Protein AF-A0AB36EQG7-F1 (afdb_monomer)

Nearest PDB structures (foldseek):
  6tdf-assembly1_A  TM=3.533E-01  e=9.353E-01  Aspergillus fumigatus Af293
  7kwh-assembly1_L  TM=5.835E-01  e=5.408E+00  Vibrio cholerae O1 biovar El Tor str. N16961
  7kx2-assembly1_B  TM=5.735E-01  e=8.524E+00  Vibrio cholerae O1 biovar El Tor str. N16961
  3e9k-assembly1_A-2  TM=4.135E-01  e=3.908E+00  Homo sapiens

Secondary structure (DSSP, 8-state):
--GGGGGSHHHHHHHHHHHT--HHHHHHTTTSEEEEEEE-TTS-EEEEEEEE-TTS-HHHHHHTTPPTT-SEEEE-GGGG-PPP----

Solvent-accessible surface area (backbone atoms only — not comparable to full-atom values): 5460 Å² total; per-residue (Å²): 135,65,74,76,74,64,75,45,76,74,42,43,54,34,52,16,60,73,70,72,34,66,37,65,64,51,60,77,34,62,89,44,51,49,81,44,75,40,60,46,99,86,68,49,74,78,37,35,29,40,37,44,44,88,84,58,56,66,68,57,37,48,65,63,69,30,52,92,96,52,53,51,43,81,42,64,78,64,59,74,65,60,81,72,79,81,84,124

pLDDT: mean 76.67, std 14.94, range [39.59, 90.69]

Mean predicted aligned error: 8.28 Å

Organism: Agrobacterium tumefaciens (NCBI:txid358)

Sequence (88 aa):
MDISEFQDDGNIAAIAQEWGVDAELLEELEGQWEIHETTTSDGMVVAYYVQFDREVERELLDALGVPAGQYSRELSLNFNDQPEPDYE

Radius of gyration: 13.64 Å; Cα contacts (8 Å, |Δi|>4): 101; chains: 1; bounding box: 34×25×39 Å

Foldseek 3Di:
DDLVVCLDLVLLVLLCVQQVADSVLVVVCRVQKGKDFDADPVRHTDWIKIAGHPPDDPVSCVRSVNDDPGRMDTDDPCSVPPPDPPPD

Structure (mmCIF, N/CA/C/O backbone):
data_AF-A0AB36EQG7-F1
#
_entry.id   AF-A0AB36EQG7-F1
#
loop_
_atom_site.group_PDB
_atom_site.id
_atom_site.type_symbol
_atom_site.label_atom_id
_atom_site.label_alt_id
_atom_site.label_comp_id
_atom_site.label_asym_id
_atom_site.label_entity_id
_atom_site.label_seq_id
_atom_site.pdbx_PDB_ins_code
_atom_site.Cartn_x
_atom_site.Cartn_y
_atom_site.Cartn_z
_atom_site.occupancy
_atom_site.B_iso_or_equiv
_atom_site.auth_seq_id
_atom_site.auth_comp_id
_atom_site.auth_asym_id
_atom_site.auth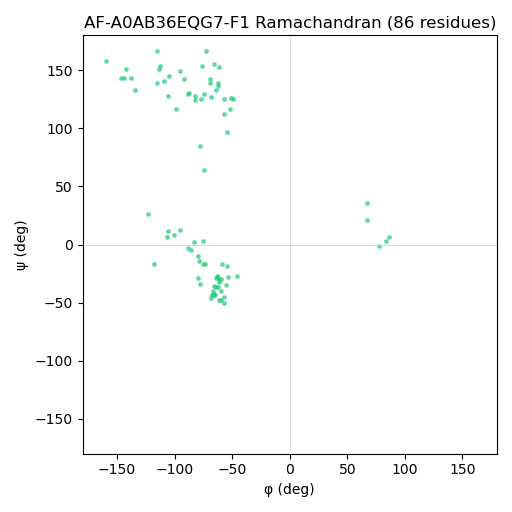_atom_id
_atom_site.pdbx_PDB_model_num
ATOM 1 N N . MET A 1 1 ? 19.608 2.181 -10.502 1.00 45.88 1 MET A N 1
ATOM 2 C CA . MET A 1 1 ? 18.303 2.808 -10.253 1.00 45.88 1 MET A CA 1
ATOM 3 C C . MET A 1 1 ? 18.176 2.922 -8.754 1.00 45.88 1 MET A C 1
ATOM 5 O O . MET A 1 1 ? 18.220 1.899 -8.083 1.00 45.88 1 MET A O 1
ATOM 9 N N . ASP A 1 2 ? 18.181 4.147 -8.241 1.00 52.00 2 ASP A N 1
ATOM 10 C CA . ASP A 1 2 ? 18.055 4.429 -6.816 1.00 52.00 2 ASP A CA 1
ATOM 11 C C . ASP A 1 2 ? 16.564 4.399 -6.453 1.00 52.00 2 ASP A C 1
ATOM 13 O O . ASP A 1 2 ? 15.768 5.119 -7.048 1.00 52.00 2 ASP A O 1
ATOM 17 N N . ILE A 1 3 ? 16.177 3.579 -5.471 1.00 51.25 3 ILE A N 1
ATOM 18 C CA . ILE A 1 3 ? 14.794 3.480 -4.953 1.00 51.25 3 ILE A CA 1
ATOM 19 C C . ILE A 1 3 ? 14.203 4.826 -4.504 1.00 51.25 3 ILE A C 1
ATOM 21 O O . ILE A 1 3 ? 12.991 4.975 -4.405 1.00 51.25 3 ILE A O 1
ATOM 25 N N . SER A 1 4 ? 15.067 5.811 -4.262 1.00 47.59 4 SER A N 1
ATOM 26 C CA . SER A 1 4 ? 14.732 7.183 -3.891 1.00 47.59 4 SER A CA 1
ATOM 27 C C . SER A 1 4 ? 13.960 7.939 -4.983 1.00 47.59 4 SER A C 1
ATOM 29 O O . SER A 1 4 ? 13.186 8.820 -4.643 1.00 47.59 4 SER A O 1
ATOM 31 N N . GLU A 1 5 ? 14.147 7.603 -6.268 1.00 49.19 5 GLU A N 1
ATOM 32 C CA . GLU A 1 5 ? 13.393 8.200 -7.394 1.00 49.19 5 GLU A CA 1
ATOM 33 C C . GLU A 1 5 ? 11.992 7.580 -7.563 1.00 49.19 5 GLU A C 1
ATOM 35 O O . GLU A 1 5 ? 11.163 8.089 -8.314 1.00 49.19 5 GLU A O 1
ATOM 40 N N . PHE A 1 6 ? 11.696 6.482 -6.856 1.00 52.31 6 PHE A N 1
ATOM 41 C CA . PHE A 1 6 ? 10.404 5.793 -6.938 1.00 52.31 6 PHE A CA 1
ATOM 42 C C . PHE A 1 6 ? 9.352 6.338 -5.956 1.00 52.31 6 PHE A C 1
ATOM 44 O O . PHE A 1 6 ? 8.213 5.876 -5.956 1.00 52.31 6 PHE A O 1
ATOM 51 N N . GLN A 1 7 ? 9.713 7.308 -5.112 1.00 52.25 7 GLN A N 1
ATOM 52 C CA . GLN A 1 7 ? 8.811 7.922 -4.127 1.00 52.25 7 GLN A CA 1
ATOM 53 C C . GLN A 1 7 ? 8.244 9.283 -4.578 1.00 52.25 7 GLN A C 1
ATOM 55 O O . GLN A 1 7 ? 7.601 9.960 -3.785 1.00 52.25 7 GLN A O 1
ATOM 60 N N . ASP A 1 8 ? 8.460 9.691 -5.833 1.00 55.91 8 ASP A N 1
ATOM 61 C CA . ASP A 1 8 ? 7.842 10.893 -6.413 1.00 55.91 8 ASP A CA 1
ATOM 62 C C . ASP A 1 8 ? 6.359 10.670 -6.783 1.00 55.91 8 ASP A C 1
ATOM 64 O O . ASP A 1 8 ? 5.961 9.556 -7.145 1.00 55.91 8 ASP A O 1
ATOM 68 N N . ASP A 1 9 ? 5.566 11.753 -6.802 1.00 56.09 9 ASP A N 1
ATOM 69 C CA . ASP A 1 9 ? 4.142 11.809 -7.194 1.00 56.09 9 ASP A CA 1
ATOM 70 C C . ASP A 1 9 ? 3.811 11.055 -8.500 1.00 56.09 9 ASP A C 1
ATOM 72 O O . ASP A 1 9 ? 2.699 10.559 -8.696 1.00 56.09 9 ASP A O 1
ATOM 76 N N . GLY A 1 10 ? 4.786 10.927 -9.408 1.00 57.53 10 GLY A N 1
ATOM 77 C CA . GLY A 1 10 ? 4.648 10.170 -10.655 1.00 57.53 10 GLY A CA 1
ATOM 78 C C . GLY A 1 10 ? 4.325 8.684 -10.447 1.00 57.53 10 GLY A C 1
ATOM 79 O O . GLY A 1 10 ? 3.609 8.094 -11.258 1.00 57.53 10 GLY A O 1
ATOM 80 N N . ASN A 1 11 ? 4.778 8.090 -9.341 1.00 69.75 11 ASN A N 1
ATOM 81 C CA . ASN A 1 11 ? 4.527 6.683 -9.037 1.00 69.75 11 ASN A CA 1
ATOM 82 C C . ASN A 1 11 ? 3.128 6.445 -8.470 1.00 69.75 11 ASN A C 1
ATOM 84 O O . ASN A 1 11 ? 2.553 5.393 -8.735 1.00 69.75 11 ASN A O 1
ATOM 88 N N . ILE A 1 12 ? 2.533 7.420 -7.773 1.00 78.19 12 ILE A N 1
ATOM 89 C CA . ILE A 1 12 ? 1.165 7.302 -7.245 1.00 78.19 12 ILE A CA 1
ATOM 90 C C . ILE A 1 12 ? 0.178 7.020 -8.378 1.00 78.19 12 ILE A C 1
ATOM 92 O O . ILE A 1 12 ? -0.581 6.051 -8.325 1.00 78.19 12 ILE A O 1
ATOM 96 N N . ALA A 1 13 ? 0.234 7.822 -9.442 1.00 79.44 13 ALA A N 1
ATOM 97 C CA . ALA A 1 13 ? -0.639 7.655 -10.596 1.00 79.44 13 ALA A CA 1
ATOM 98 C C . ALA A 1 13 ? -0.395 6.324 -11.334 1.00 79.44 13 ALA A C 1
ATOM 100 O O . ALA A 1 13 ? -1.348 5.703 -11.811 1.00 79.44 13 ALA A O 1
ATOM 101 N N . ALA A 1 14 ? 0.860 5.870 -11.413 1.00 79.19 14 ALA A N 1
ATOM 102 C CA . ALA A 1 14 ? 1.219 4.601 -12.045 1.00 79.19 14 ALA A CA 1
ATOM 103 C C . ALA A 1 14 ? 0.709 3.391 -11.245 1.00 79.19 14 ALA A C 1
ATOM 105 O O . ALA A 1 14 ? 0.086 2.495 -11.814 1.00 79.19 14 ALA A O 1
ATOM 106 N N . ILE A 1 15 ? 0.902 3.397 -9.924 1.00 81.81 15 ILE A N 1
ATOM 107 C CA . ILE A 1 15 ? 0.405 2.368 -9.002 1.00 81.81 15 ILE A CA 1
ATOM 108 C C . ILE A 1 15 ? -1.123 2.320 -9.043 1.00 81.81 15 ILE A C 1
ATOM 110 O O . ILE A 1 15 ? -1.707 1.249 -9.208 1.00 81.81 15 ILE A O 1
ATOM 114 N N . ALA A 1 16 ? -1.770 3.484 -8.948 1.00 85.12 16 ALA A N 1
ATOM 115 C CA . ALA A 1 16 ? -3.219 3.605 -9.015 1.00 85.12 16 ALA A CA 1
ATOM 116 C C . ALA A 1 16 ? -3.777 3.013 -10.317 1.00 85.12 16 ALA A C 1
ATOM 118 O O . ALA A 1 16 ? -4.721 2.223 -10.298 1.00 85.12 16 ALA A O 1
ATOM 119 N N . GLN A 1 17 ? -3.143 3.332 -11.449 1.00 84.25 17 GLN A N 1
ATOM 120 C CA . GLN A 1 17 ? -3.523 2.804 -12.755 1.00 84.25 17 GLN A CA 1
ATOM 121 C C . GLN A 1 17 ? -3.296 1.292 -12.868 1.00 84.25 17 GLN A C 1
ATOM 123 O O . GLN A 1 17 ? -4.165 0.600 -13.399 1.00 84.25 17 GLN A O 1
ATOM 128 N N . GLU A 1 18 ? -2.165 0.777 -12.377 1.00 83.50 18 GLU A N 1
ATOM 129 C CA . GLU A 1 18 ? -1.859 -0.661 -12.384 1.00 83.50 18 GLU A CA 1
ATOM 130 C C . GLU A 1 18 ? -2.918 -1.434 -11.600 1.00 83.50 18 GLU A C 1
ATOM 132 O O . GLU A 1 18 ? -3.514 -2.392 -12.092 1.00 83.50 18 GLU A O 1
ATOM 137 N N . TRP A 1 19 ? -3.229 -0.947 -10.403 1.00 86.25 19 TRP A N 1
ATOM 138 C CA . TRP A 1 19 ? -4.179 -1.589 -9.512 1.00 86.25 19 TRP A CA 1
ATOM 139 C C . TRP A 1 19 ? -5.641 -1.343 -9.867 1.00 86.25 19 TRP A C 1
ATOM 141 O O . TRP A 1 19 ? -6.499 -2.066 -9.349 1.00 86.25 19 TRP A O 1
ATOM 151 N N . GLY A 1 20 ? -5.918 -0.362 -10.730 1.00 85.00 20 GLY A N 1
ATOM 152 C CA . GLY A 1 20 ? -7.263 0.083 -11.082 1.00 85.00 20 GLY A CA 1
ATOM 153 C C . GLY A 1 20 ? -7.990 0.759 -9.919 1.00 85.00 20 GLY A C 1
ATOM 154 O O . GLY A 1 20 ? -9.193 0.558 -9.762 1.00 85.00 20 GLY A O 1
ATOM 155 N N . VAL A 1 21 ? -7.256 1.501 -9.091 1.00 87.81 21 VAL A N 1
ATOM 156 C CA . VAL A 1 21 ? -7.751 2.205 -7.897 1.00 87.81 21 VAL A CA 1
ATOM 157 C C . VAL A 1 21 ? -7.597 3.713 -8.083 1.00 87.81 21 VAL A C 1
ATOM 159 O O . VAL A 1 21 ? -6.900 4.167 -8.990 1.00 87.81 21 VAL A O 1
ATOM 162 N N . ASP A 1 22 ? -8.245 4.499 -7.233 1.00 88.38 22 ASP A N 1
ATOM 163 C CA . ASP A 1 22 ? -8.134 5.955 -7.282 1.00 88.38 22 ASP A CA 1
ATOM 164 C C . ASP A 1 22 ? -6.784 6.430 -6.724 1.00 88.38 22 ASP A C 1
ATOM 166 O O . ASP A 1 22 ? -6.385 6.059 -5.620 1.00 88.38 22 ASP A O 1
ATOM 170 N N . ALA A 1 23 ? -6.089 7.278 -7.491 1.00 85.50 23 ALA A N 1
ATOM 171 C CA . ALA A 1 23 ? -4.818 7.884 -7.086 1.00 85.50 23 ALA A CA 1
ATOM 172 C C . ALA A 1 23 ? -4.970 8.758 -5.835 1.00 85.50 23 ALA A C 1
ATOM 174 O O . ALA A 1 23 ? -4.085 8.751 -4.985 1.00 85.50 23 ALA A O 1
ATOM 175 N N . GLU A 1 24 ? -6.134 9.398 -5.671 1.00 86.38 24 GLU A N 1
ATOM 176 C CA . GLU A 1 24 ? -6.459 10.200 -4.488 1.00 86.38 24 GLU A CA 1
ATOM 177 C C . GLU A 1 24 ? -6.303 9.388 -3.191 1.00 86.38 24 GLU A C 1
ATOM 179 O O . GLU A 1 24 ? -5.822 9.920 -2.200 1.00 86.38 24 GLU A O 1
ATOM 184 N N . LEU A 1 25 ? -6.609 8.082 -3.194 1.00 86.38 25 LEU A N 1
ATOM 185 C CA . LEU A 1 25 ? -6.444 7.229 -2.008 1.00 86.38 25 LEU A CA 1
ATOM 186 C C . LEU A 1 25 ? -4.972 7.065 -1.610 1.00 86.38 25 LEU A C 1
ATOM 188 O O . LEU A 1 25 ? -4.657 6.966 -0.430 1.00 86.38 25 LEU A O 1
ATOM 192 N N . LEU A 1 26 ? -4.069 7.001 -2.587 1.00 84.06 26 LEU A N 1
ATOM 193 C CA . LEU A 1 26 ? -2.629 6.902 -2.344 1.00 84.06 26 LEU A CA 1
ATOM 194 C C . LEU A 1 26 ? -2.026 8.258 -1.963 1.00 84.06 26 LEU A C 1
ATOM 196 O O . LEU A 1 26 ? -1.114 8.279 -1.139 1.00 84.06 26 LEU A O 1
ATOM 200 N N . GLU A 1 27 ? -2.548 9.360 -2.514 1.00 84.44 27 GLU A N 1
ATOM 201 C CA . GLU A 1 27 ? -2.198 10.732 -2.114 1.00 84.44 27 GLU A CA 1
ATOM 202 C C . GLU A 1 27 ? -2.641 11.024 -0.671 1.00 84.44 27 GLU A C 1
ATOM 204 O O . GLU A 1 27 ? -1.869 11.553 0.122 1.00 84.44 27 GLU A O 1
ATOM 209 N N . GLU A 1 28 ? -3.851 10.618 -0.270 1.00 84.75 28 GLU A N 1
ATOM 210 C CA . GLU A 1 28 ? -4.306 10.743 1.125 1.00 84.75 28 GLU A CA 1
ATOM 211 C C . GLU A 1 28 ? -3.454 9.912 2.097 1.00 84.75 28 GLU A C 1
ATOM 213 O O . GLU A 1 28 ? -3.316 10.247 3.278 1.00 84.75 28 GLU A O 1
ATOM 218 N N . LEU A 1 29 ? -2.855 8.835 1.591 1.00 83.56 29 LEU A N 1
ATOM 219 C CA . LEU A 1 29 ? -1.938 7.975 2.323 1.00 83.56 29 LEU A CA 1
ATOM 220 C C . LEU A 1 29 ? -0.469 8.347 2.106 1.00 83.56 29 LEU A C 1
ATOM 222 O O . LEU A 1 29 ? 0.397 7.569 2.498 1.00 83.56 29 LEU A O 1
ATOM 226 N N . GLU A 1 30 ? -0.159 9.503 1.519 1.00 81.69 30 GLU A N 1
ATOM 227 C CA . GLU A 1 30 ? 1.221 9.955 1.335 1.00 81.69 30 GLU A CA 1
ATOM 228 C C . GLU A 1 30 ? 1.995 9.891 2.666 1.00 81.69 30 GLU A C 1
ATOM 230 O O . GLU A 1 30 ? 1.552 10.382 3.708 1.00 81.69 30 GLU A O 1
ATOM 235 N N . GLY A 1 31 ? 3.145 9.210 2.653 1.00 81.50 31 GLY A N 1
ATOM 236 C CA . GLY A 1 31 ? 3.957 8.964 3.850 1.00 81.50 31 GLY A CA 1
ATOM 237 C C . GLY A 1 31 ? 3.447 7.854 4.783 1.00 81.50 31 GLY A C 1
ATOM 238 O O . GLY A 1 31 ? 4.103 7.563 5.779 1.00 81.50 31 GLY A O 1
ATOM 239 N N . GLN A 1 32 ? 2.316 7.217 4.468 1.00 86.62 32 GLN A N 1
ATOM 240 C CA . GLN A 1 32 ? 1.770 6.031 5.151 1.00 86.62 32 GLN A CA 1
ATOM 241 C C . GLN A 1 32 ? 1.925 4.750 4.317 1.00 86.62 32 GLN A C 1
ATOM 243 O O . GLN A 1 32 ? 1.399 3.694 4.677 1.00 86.62 32 GLN A O 1
ATOM 248 N N . TRP A 1 33 ? 2.623 4.823 3.187 1.00 86.94 33 TRP A N 1
ATOM 249 C CA . TRP A 1 33 ? 3.011 3.672 2.386 1.00 86.94 33 TRP A CA 1
ATOM 250 C C . TRP A 1 33 ? 4.411 3.873 1.811 1.00 86.94 33 TRP A C 1
ATOM 252 O O . TRP A 1 33 ? 4.848 4.996 1.568 1.00 86.94 33 TRP A O 1
ATOM 262 N N . GLU A 1 34 ? 5.114 2.767 1.596 1.00 83.75 34 GLU A N 1
ATOM 263 C CA . GLU A 1 34 ? 6.468 2.733 1.058 1.00 83.75 34 GLU A CA 1
ATOM 264 C C . GLU A 1 34 ? 6.594 1.608 0.029 1.00 83.75 34 GLU A C 1
ATOM 266 O O . GLU A 1 34 ? 6.022 0.525 0.181 1.00 83.75 34 GLU A O 1
ATOM 271 N N . ILE A 1 35 ? 7.363 1.850 -1.031 1.00 82.44 35 ILE A N 1
ATOM 272 C CA . ILE A 1 35 ? 7.680 0.826 -2.028 1.00 82.44 35 ILE A CA 1
ATOM 273 C C . ILE A 1 35 ? 8.930 0.084 -1.582 1.00 82.44 35 ILE A C 1
ATOM 275 O O . ILE A 1 35 ? 9.970 0.680 -1.307 1.00 82.44 35 ILE A O 1
ATOM 279 N N . HIS A 1 36 ? 8.842 -1.236 -1.586 1.00 83.62 36 HIS A N 1
ATOM 280 C CA . HIS A 1 36 ? 9.968 -2.120 -1.375 1.00 83.62 36 HIS A CA 1
ATOM 281 C C . HIS A 1 36 ? 10.238 -2.946 -2.625 1.00 83.62 36 HIS A C 1
ATOM 283 O O . HIS A 1 36 ? 9.333 -3.488 -3.262 1.00 83.62 36 HIS A O 1
ATOM 289 N N . GLU A 1 37 ? 11.516 -3.100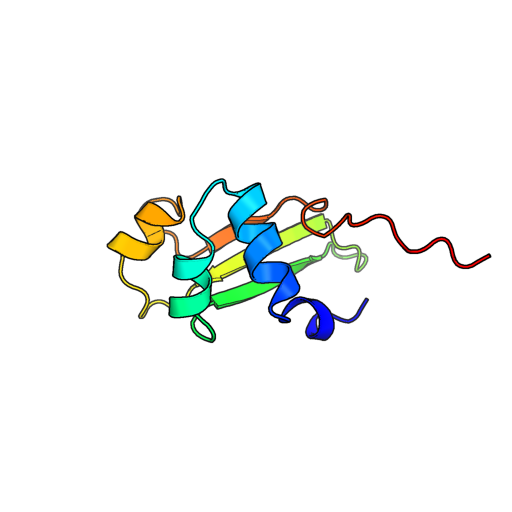 -2.945 1.00 83.25 37 GLU A N 1
ATOM 290 C CA . GLU A 1 37 ? 11.974 -4.049 -3.947 1.00 83.25 37 GLU A CA 1
ATOM 291 C C . GLU A 1 37 ? 12.312 -5.397 -3.308 1.00 83.25 37 GLU A C 1
ATOM 293 O O . GLU A 1 37 ? 12.865 -5.496 -2.210 1.00 83.25 37 GLU A O 1
ATOM 298 N N . THR A 1 38 ? 11.984 -6.463 -4.021 1.00 82.00 38 THR A N 1
ATOM 299 C CA . THR A 1 38 ? 12.436 -7.812 -3.708 1.00 82.00 38 THR A CA 1
ATOM 300 C C . THR A 1 38 ? 13.614 -8.128 -4.605 1.00 82.00 38 THR A C 1
ATOM 302 O O . THR A 1 38 ? 13.465 -8.213 -5.824 1.00 82.00 38 THR A O 1
ATOM 305 N N . THR A 1 39 ? 14.780 -8.343 -4.004 1.00 82.31 39 THR A N 1
ATOM 306 C CA . THR A 1 39 ? 16.001 -8.750 -4.700 1.00 82.31 39 THR A CA 1
ATOM 307 C C . THR A 1 39 ? 16.314 -10.225 -4.471 1.00 82.31 39 THR A C 1
ATOM 309 O O . THR A 1 39 ? 16.076 -10.798 -3.407 1.00 82.31 39 THR A O 1
ATOM 312 N N . THR A 1 40 ? 16.858 -10.869 -5.499 1.00 82.44 40 THR A N 1
ATOM 313 C CA . THR A 1 40 ? 17.453 -12.207 -5.394 1.00 82.44 40 THR A CA 1
ATOM 314 C C . THR A 1 40 ? 18.787 -12.149 -4.653 1.00 82.44 40 THR A C 1
ATOM 316 O O . THR A 1 40 ? 19.386 -11.085 -4.512 1.00 82.44 40 THR A O 1
ATOM 319 N N . SER A 1 41 ? 19.322 -13.303 -4.235 1.00 85.00 41 SER A N 1
ATOM 320 C CA . SER A 1 41 ? 20.665 -13.369 -3.628 1.00 85.00 41 SER A CA 1
ATOM 321 C C . SER A 1 41 ? 21.795 -12.844 -4.521 1.00 85.00 41 SER A C 1
ATOM 323 O O . SER A 1 41 ? 22.875 -12.578 -4.004 1.00 85.00 41 SER A O 1
ATOM 325 N N . ASP A 1 42 ? 21.562 -12.706 -5.827 1.00 84.44 42 ASP A N 1
ATOM 326 C CA . ASP A 1 42 ? 22.512 -12.131 -6.788 1.00 84.44 42 ASP A CA 1
ATOM 327 C C . ASP A 1 42 ? 22.416 -10.591 -6.874 1.00 84.44 42 ASP A C 1
ATOM 329 O O . ASP A 1 42 ? 23.214 -9.950 -7.546 1.00 84.44 42 ASP A O 1
ATOM 333 N N . GLY A 1 43 ? 21.449 -9.978 -6.178 1.00 79.75 43 GLY A N 1
ATOM 334 C CA . GLY A 1 43 ? 21.193 -8.534 -6.211 1.00 79.75 43 GLY A CA 1
ATOM 335 C C . GLY A 1 43 ? 20.269 -8.081 -7.345 1.00 79.75 43 GLY A C 1
ATOM 336 O O . GLY A 1 43 ? 20.071 -6.885 -7.523 1.00 79.75 43 GLY A O 1
ATOM 337 N N . MET A 1 44 ? 19.682 -9.008 -8.109 1.00 76.00 44 MET A N 1
ATOM 338 C CA . MET A 1 44 ? 18.710 -8.684 -9.159 1.00 76.00 44 MET A CA 1
ATOM 339 C C . MET A 1 44 ? 17.313 -8.476 -8.565 1.00 76.00 44 MET A C 1
ATOM 341 O O . MET A 1 44 ? 16.820 -9.368 -7.869 1.00 76.00 44 MET A O 1
ATOM 345 N N . VAL A 1 45 ? 16.669 -7.349 -8.883 1.00 77.88 45 VAL A N 1
ATOM 346 C CA . VAL A 1 45 ? 15.269 -7.072 -8.527 1.00 77.88 45 VAL A CA 1
ATOM 347 C C . VAL A 1 45 ? 14.339 -7.997 -9.309 1.00 77.88 45 VAL A C 1
ATOM 349 O O . VAL A 1 45 ? 14.424 -8.089 -10.531 1.00 77.88 45 VAL A O 1
ATOM 352 N N . VAL A 1 46 ? 13.461 -8.697 -8.595 1.00 80.75 46 VAL A N 1
ATOM 353 C CA . VAL A 1 46 ? 12.502 -9.659 -9.163 1.00 80.75 46 VAL A CA 1
ATOM 354 C C . VAL A 1 46 ? 11.045 -9.283 -8.942 1.00 80.75 46 VAL A C 1
ATOM 356 O O . VAL A 1 46 ? 10.183 -9.822 -9.629 1.00 80.75 46 VAL A O 1
ATOM 359 N N . ALA A 1 47 ? 10.758 -8.378 -8.009 1.00 81.88 47 ALA A N 1
ATOM 360 C CA . ALA A 1 47 ? 9.418 -7.848 -7.789 1.00 81.88 47 ALA A CA 1
ATOM 361 C C . ALA A 1 47 ? 9.488 -6.517 -7.038 1.00 81.88 47 ALA A C 1
ATOM 363 O O . ALA A 1 47 ? 10.449 -6.272 -6.308 1.00 81.88 47 ALA A O 1
ATOM 364 N N . TYR A 1 48 ? 8.438 -5.712 -7.159 1.00 83.94 48 TYR A N 1
ATOM 365 C CA . TYR A 1 48 ? 8.180 -4.579 -6.276 1.00 83.94 48 TYR A CA 1
ATOM 366 C C . TYR A 1 48 ? 6.914 -4.867 -5.474 1.00 83.94 48 TYR A C 1
ATOM 368 O O . TYR A 1 48 ? 6.032 -5.592 -5.930 1.00 83.94 48 TYR A O 1
ATOM 376 N N . TYR A 1 49 ? 6.812 -4.327 -4.270 1.00 87.25 49 TYR A N 1
ATOM 377 C CA . TYR A 1 49 ? 5.579 -4.346 -3.500 1.00 87.25 49 TYR A CA 1
ATOM 378 C C . TYR A 1 49 ? 5.448 -3.054 -2.714 1.00 87.25 49 TYR A C 1
ATOM 380 O O . TYR A 1 49 ? 6.427 -2.524 -2.196 1.00 87.25 49 TYR A O 1
ATOM 388 N N . VAL A 1 50 ? 4.225 -2.561 -2.605 1.00 87.50 50 V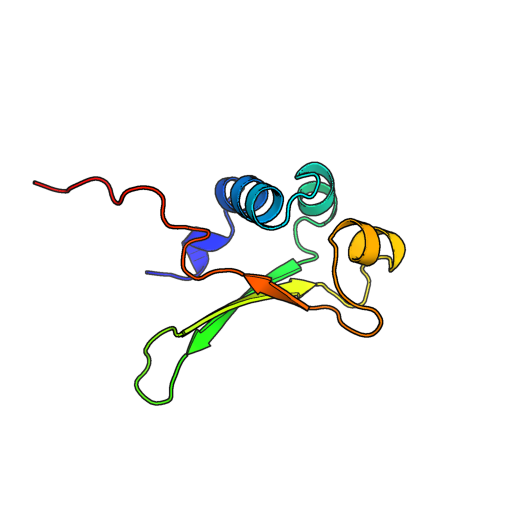AL A N 1
ATOM 389 C CA . VAL A 1 50 ? 3.903 -1.460 -1.704 1.00 87.50 50 VAL A CA 1
ATOM 390 C C . VAL A 1 50 ? 3.574 -2.049 -0.349 1.00 87.50 50 VAL A C 1
ATOM 392 O O . VAL A 1 50 ? 2.767 -2.976 -0.259 1.00 87.50 50 VAL A O 1
ATOM 395 N N . GLN A 1 51 ? 4.193 -1.521 0.696 1.00 89.44 51 GLN A N 1
ATOM 396 C CA . GLN A 1 51 ? 3.852 -1.780 2.083 1.00 89.44 51 GLN A CA 1
ATOM 397 C C . GLN A 1 51 ? 3.149 -0.554 2.6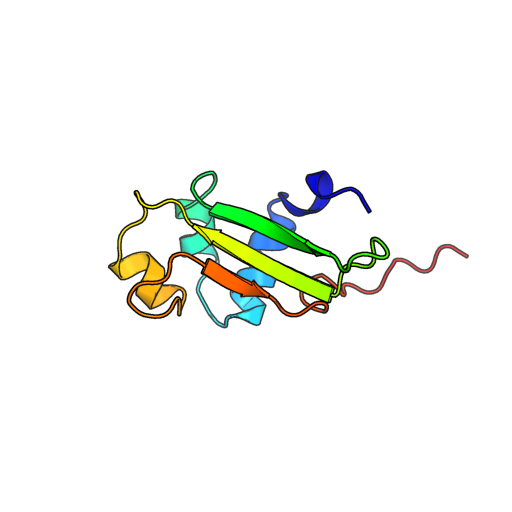54 1.00 89.44 51 GLN A C 1
ATOM 399 O O . GLN A 1 51 ? 3.650 0.556 2.560 1.00 89.44 51 GLN A O 1
ATOM 404 N N . PHE A 1 52 ? 1.989 -0.773 3.248 1.00 90.69 52 PHE A N 1
ATOM 405 C CA . PHE A 1 52 ? 1.207 0.221 3.961 1.00 90.69 52 PHE A CA 1
ATOM 406 C C . PHE A 1 52 ? 1.512 0.145 5.450 1.00 90.69 52 PHE A C 1
ATOM 408 O O . PHE A 1 52 ? 1.778 -0.936 5.993 1.00 90.69 52 PHE A O 1
ATOM 415 N N . ASP A 1 53 ? 1.409 1.285 6.119 1.00 89.25 53 ASP A N 1
ATOM 416 C CA . ASP A 1 53 ? 1.487 1.338 7.565 1.00 89.25 53 ASP A CA 1
ATOM 417 C C . ASP A 1 53 ? 0.292 0.605 8.204 1.00 89.25 53 ASP A C 1
ATOM 419 O O . ASP A 1 53 ? -0.784 0.435 7.621 1.00 89.25 53 ASP A O 1
ATOM 423 N N . ARG A 1 54 ? 0.478 0.133 9.436 1.00 87.19 54 ARG A N 1
ATOM 424 C CA . ARG A 1 54 ? -0.581 -0.536 10.201 1.00 87.19 54 ARG A CA 1
ATOM 425 C C . ARG A 1 54 ? -1.633 0.436 10.722 1.00 87.19 54 ARG A C 1
ATOM 427 O O . ARG A 1 54 ? -2.699 -0.021 11.135 1.00 87.19 54 ARG A O 1
ATOM 434 N N . GLU A 1 55 ? -1.317 1.726 10.736 1.00 88.31 55 GLU A N 1
ATOM 435 C CA . GLU A 1 55 ? -2.222 2.818 11.084 1.00 88.31 55 GLU A CA 1
ATOM 436 C C . GLU A 1 55 ? -3.233 3.119 9.964 1.00 88.31 55 GLU A C 1
ATOM 438 O O . GLU A 1 55 ? -4.275 3.712 10.244 1.00 88.31 55 GLU A O 1
ATOM 443 N N . VAL A 1 56 ? -2.989 2.639 8.735 1.00 88.00 56 VAL A N 1
ATOM 444 C CA . VAL A 1 56 ? -3.898 2.823 7.597 1.00 88.00 56 VAL A CA 1
ATOM 445 C C . VAL A 1 56 ? -5.235 2.121 7.836 1.00 88.00 56 VAL A C 1
ATOM 447 O O . VAL A 1 56 ? -5.305 0.943 8.211 1.00 88.00 56 VAL A O 1
ATOM 450 N N . GLU A 1 57 ? -6.323 2.844 7.567 1.00 89.75 57 GLU A N 1
ATOM 451 C CA . GLU A 1 57 ? -7.677 2.330 7.727 1.00 89.75 57 GLU A CA 1
ATOM 452 C C . GLU A 1 57 ? -7.945 1.132 6.811 1.00 89.75 57 GLU A C 1
ATOM 454 O O . GLU A 1 57 ? -7.628 1.113 5.619 1.00 89.75 57 GLU A O 1
ATOM 459 N N . ARG A 1 58 ? -8.598 0.109 7.369 1.00 87.31 58 ARG A N 1
ATOM 460 C CA . ARG A 1 58 ? -8.894 -1.130 6.641 1.00 87.31 58 ARG A CA 1
ATOM 461 C C . ARG A 1 58 ? -9.790 -0.896 5.423 1.00 87.31 58 ARG A C 1
ATOM 463 O O . ARG A 1 58 ? -9.679 -1.646 4.458 1.00 87.31 58 ARG A O 1
ATOM 470 N N . GLU A 1 59 ? -10.656 0.111 5.481 1.00 88.56 59 GLU A N 1
ATOM 471 C CA . GLU A 1 59 ? -11.540 0.513 4.383 1.00 88.56 59 GLU A CA 1
ATOM 472 C C . GLU A 1 59 ? -10.741 1.072 3.198 1.00 88.56 59 GLU A C 1
AT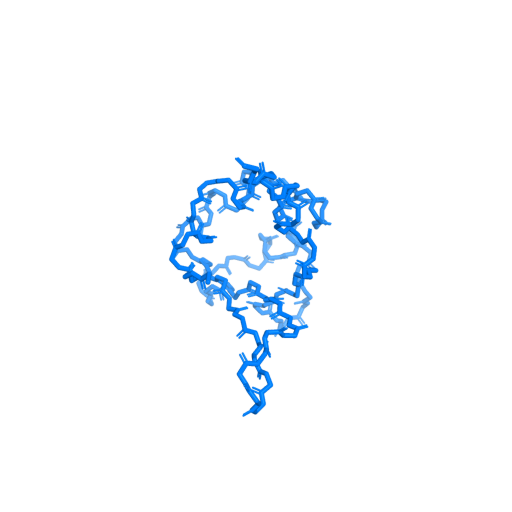OM 474 O O . GLU A 1 59 ? -11.017 0.706 2.058 1.00 88.56 59 GLU A O 1
ATOM 479 N N . LEU A 1 60 ? -9.691 1.859 3.463 1.00 88.62 60 LEU A N 1
ATOM 480 C CA . LEU A 1 60 ? -8.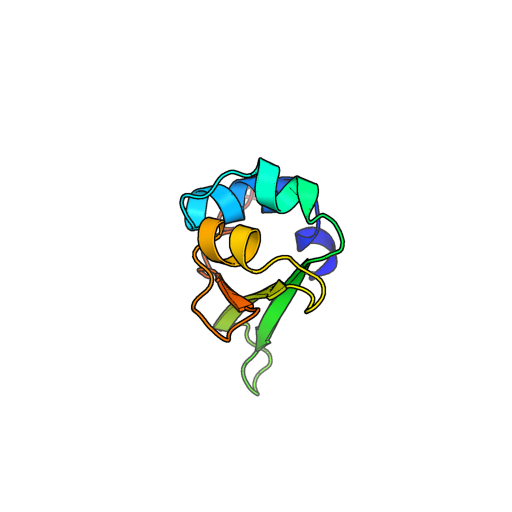778 2.359 2.431 1.00 88.62 60 LEU A CA 1
ATOM 481 C C . LEU A 1 60 ? -7.970 1.219 1.810 1.00 88.62 60 LEU A C 1
ATOM 483 O O . LEU A 1 60 ? -7.871 1.123 0.592 1.00 88.62 60 LEU A O 1
ATOM 487 N N . LEU A 1 61 ? -7.458 0.297 2.630 1.00 89.31 61 LEU A N 1
ATOM 488 C CA . LEU A 1 61 ? -6.760 -0.896 2.137 1.00 89.31 61 LEU A CA 1
ATOM 489 C C . LEU A 1 61 ? -7.661 -1.765 1.249 1.00 89.31 61 LEU A C 1
ATOM 491 O O . LEU A 1 61 ? -7.201 -2.295 0.243 1.00 89.31 61 LEU A O 1
ATOM 495 N N . ASP A 1 62 ? -8.935 -1.916 1.609 1.00 89.38 62 ASP A N 1
ATOM 496 C CA . ASP A 1 62 ? -9.913 -2.656 0.806 1.00 89.38 62 ASP A CA 1
ATOM 497 C C . ASP A 1 62 ? -10.205 -1.951 -0.528 1.00 89.38 62 ASP A C 1
ATOM 499 O O . ASP A 1 62 ? -10.179 -2.598 -1.575 1.00 89.38 62 ASP A O 1
ATOM 503 N N . ALA A 1 63 ? -10.368 -0.623 -0.508 1.00 88.94 63 ALA A N 1
ATOM 504 C CA . ALA A 1 63 ? -10.527 0.198 -1.710 1.00 88.94 63 ALA A CA 1
ATOM 505 C C . ALA A 1 63 ? -9.295 0.130 -2.629 1.00 88.94 63 ALA A C 1
ATOM 507 O O . ALA A 1 63 ? -9.426 0.054 -3.848 1.00 88.94 63 ALA A O 1
ATOM 508 N N . LEU A 1 64 ? -8.102 0.053 -2.037 1.00 86.81 64 LEU A N 1
ATOM 509 C CA . LEU A 1 64 ? -6.836 -0.177 -2.730 1.00 86.81 64 LEU A CA 1
ATOM 510 C C . LEU A 1 64 ? -6.645 -1.632 -3.177 1.00 86.81 64 LEU A C 1
ATOM 512 O O . LEU A 1 64 ? -5.585 -1.974 -3.697 1.00 86.81 64 LEU A O 1
ATOM 516 N N . GLY A 1 65 ? -7.622 -2.519 -2.964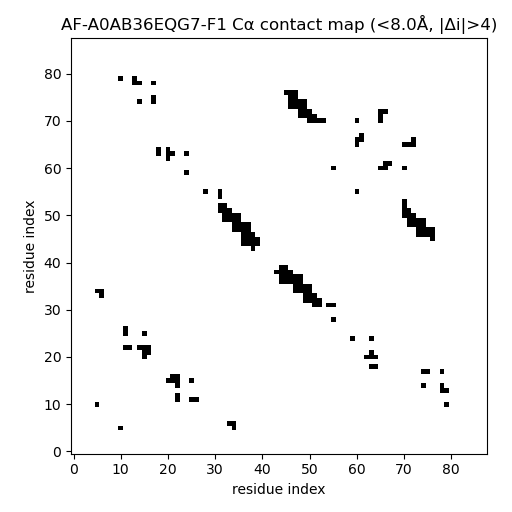 1.00 86.62 65 GLY A N 1
ATOM 517 C CA . GLY A 1 65 ? -7.572 -3.933 -3.341 1.00 86.62 65 GLY A CA 1
ATOM 518 C C . GLY A 1 65 ? -6.536 -4.759 -2.571 1.00 86.62 65 GLY A C 1
ATOM 519 O O . GLY A 1 65 ? -6.113 -5.816 -3.043 1.00 86.62 65 GLY A O 1
ATOM 520 N N . VAL A 1 66 ? -6.105 -4.296 -1.396 1.00 88.25 66 VAL A N 1
ATOM 521 C CA . VAL A 1 66 ? -5.182 -5.020 -0.519 1.00 88.25 66 VAL A CA 1
ATOM 522 C C . VAL A 1 66 ? -5.949 -6.129 0.217 1.00 88.25 66 VAL A C 1
ATOM 524 O O . VAL A 1 66 ? -6.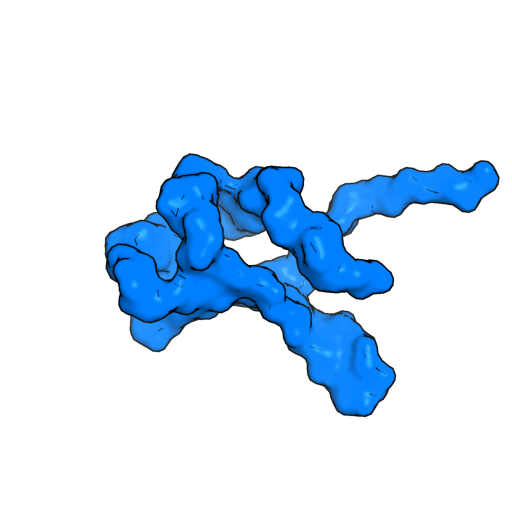929 -5.854 0.917 1.00 88.25 66 VAL A O 1
ATOM 527 N N . PRO A 1 67 ? -5.517 -7.400 0.141 1.00 84.56 67 PRO A N 1
ATOM 528 C CA . PRO A 1 67 ? -6.249 -8.514 0.739 1.00 84.56 67 PRO A CA 1
ATOM 529 C C . PRO A 1 67 ? -6.403 -8.414 2.266 1.00 84.56 67 PRO A C 1
ATOM 531 O O . PRO A 1 67 ? -5.591 -7.815 2.979 1.00 84.56 67 PRO A O 1
ATOM 534 N N . ALA A 1 68 ? -7.477 -9.021 2.784 1.00 83.50 68 ALA A N 1
ATOM 535 C CA . ALA A 1 68 ? -7.788 -9.059 4.214 1.00 83.50 68 ALA A CA 1
ATOM 536 C C . ALA A 1 68 ? -6.649 -9.680 5.032 1.00 83.50 68 ALA A C 1
ATOM 538 O O . ALA A 1 68 ? -6.223 -10.802 4.769 1.00 83.50 68 ALA A O 1
ATOM 539 N N . GLY A 1 69 ? -6.169 -8.945 6.039 1.00 84.19 69 GLY A N 1
ATOM 540 C CA . GLY A 1 69 ? -5.060 -9.378 6.894 1.00 84.19 69 GLY A CA 1
ATOM 541 C C . GLY A 1 69 ? -3.666 -9.098 6.327 1.00 84.19 69 GLY A C 1
ATOM 542 O O . GLY A 1 69 ? -2.683 -9.460 6.971 1.00 84.19 69 GLY A O 1
ATOM 543 N N . GLN A 1 70 ? -3.571 -8.445 5.166 1.00 87.88 70 GLN A N 1
ATOM 544 C CA . GLN A 1 70 ? -2.317 -7.933 4.620 1.00 87.88 70 GLN A CA 1
ATOM 545 C C . GLN A 1 70 ? -2.317 -6.403 4.607 1.00 87.88 70 GLN A C 1
ATOM 547 O O . GLN A 1 70 ? -3.372 -5.769 4.539 1.00 87.88 70 GLN A O 1
ATOM 552 N N . TYR A 1 71 ? -1.108 -5.854 4.671 1.00 89.56 71 TYR A N 1
ATOM 553 C CA . TYR A 1 71 ? -0.787 -4.429 4.550 1.00 89.56 71 TYR A CA 1
ATOM 554 C C . TYR A 1 71 ? 0.207 -4.232 3.407 1.00 89.56 71 TYR A C 1
ATOM 556 O O . TYR A 1 71 ? 1.046 -3.348 3.439 1.00 89.56 71 TYR A O 1
ATOM 564 N N . SER A 1 72 ? 0.198 -5.130 2.429 1.00 89.56 72 SER A N 1
ATOM 565 C CA . SER A 1 72 ? 1.123 -5.076 1.311 1.00 89.56 72 SER A CA 1
ATOM 566 C C . SER A 1 72 ? 0.456 -5.589 0.055 1.00 89.56 72 SER A C 1
ATOM 568 O O . SER A 1 72 ? -0.328 -6.542 0.117 1.00 89.56 72 SER A O 1
ATOM 570 N N . ARG A 1 73 ? 0.787 -4.973 -1.075 1.00 88.06 73 ARG A N 1
ATOM 571 C CA . ARG A 1 73 ? 0.315 -5.384 -2.393 1.00 88.06 73 ARG A CA 1
ATOM 572 C C . ARG A 1 73 ? 1.478 -5.401 -3.371 1.00 88.06 73 ARG A C 1
ATOM 574 O O . ARG A 1 73 ? 2.282 -4.474 -3.410 1.00 88.06 73 ARG A O 1
ATOM 581 N N . GLU A 1 74 ? 1.574 -6.487 -4.123 1.00 87.25 74 GLU A N 1
ATOM 582 C CA . GLU A 1 74 ? 2.599 -6.655 -5.150 1.00 87.25 74 GLU A CA 1
ATOM 583 C C . GLU A 1 74 ? 2.343 -5.691 -6.314 1.00 87.25 74 GLU A C 1
ATOM 585 O O . GLU A 1 74 ? 1.196 -5.438 -6.688 1.00 87.25 74 GLU A O 1
ATOM 590 N N . LEU A 1 75 ? 3.432 -5.161 -6.861 1.00 81.81 75 LEU A N 1
ATOM 591 C CA . LEU A 1 75 ? 3.470 -4.337 -8.057 1.00 81.81 75 LEU A CA 1
ATOM 592 C C . LEU A 1 75 ? 4.119 -5.124 -9.184 1.00 81.81 75 LEU A C 1
ATOM 594 O O . LEU A 1 75 ? 5.122 -5.825 -8.998 1.00 81.81 75 LEU A O 1
ATOM 598 N N . SER A 1 76 ? 3.573 -4.968 -10.382 1.00 74.94 76 SER A N 1
ATOM 599 C CA . SER A 1 76 ? 4.234 -5.492 -11.576 1.00 74.94 76 SER A CA 1
ATOM 600 C C . SER A 1 76 ? 5.592 -4.821 -11.778 1.00 74.94 76 SER A C 1
ATOM 602 O O . SER A 1 76 ? 5.694 -3.610 -11.671 1.00 74.94 76 SER A O 1
ATOM 604 N N . LEU A 1 77 ? 6.627 -5.572 -12.172 1.00 70.25 77 LEU A N 1
ATOM 605 C CA . LEU A 1 77 ? 7.929 -4.992 -12.560 1.00 70.25 77 LEU A CA 1
ATOM 606 C C . LEU A 1 77 ? 7.798 -3.915 -13.653 1.00 70.25 77 LEU A C 1
ATOM 608 O O . LEU A 1 77 ? 8.589 -2.982 -13.695 1.00 70.25 77 LEU A O 1
ATOM 612 N N . ASN A 1 78 ? 6.765 -4.029 -14.491 1.00 65.56 78 ASN A N 1
ATOM 613 C CA . ASN A 1 78 ? 6.460 -3.077 -15.554 1.00 65.56 78 ASN A CA 1
ATOM 614 C C . ASN A 1 78 ? 5.660 -1.848 -15.084 1.00 65.56 78 ASN A C 1
ATOM 616 O O . ASN A 1 78 ? 5.282 -1.040 -15.926 1.00 65.56 78 ASN A O 1
ATOM 620 N N . PHE A 1 79 ? 5.347 -1.694 -13.788 1.00 67.44 79 PHE A N 1
ATOM 621 C CA . PHE A 1 79 ? 4.559 -0.541 -13.316 1.00 67.44 79 PHE A CA 1
ATOM 622 C C . PHE A 1 79 ? 5.278 0.791 -13.583 1.00 67.44 79 PHE A C 1
ATOM 624 O O . PHE A 1 79 ? 4.628 1.809 -13.797 1.00 67.44 79 PHE A O 1
ATOM 631 N N . ASN A 1 80 ? 6.613 0.748 -13.618 1.00 60.50 80 ASN A N 1
ATOM 632 C CA . ASN A 1 80 ? 7.487 1.873 -13.926 1.00 60.50 80 ASN A CA 1
ATOM 633 C C . ASN A 1 80 ? 8.109 1.780 -15.333 1.00 60.50 80 ASN A C 1
ATOM 635 O O . ASN A 1 80 ? 9.027 2.533 -15.646 1.00 60.50 80 ASN A O 1
ATOM 639 N N . ASP A 1 81 ? 7.634 0.870 -16.194 1.00 57.81 81 ASP A N 1
ATOM 640 C CA . ASP A 1 81 ? 8.029 0.816 -17.610 1.00 57.81 81 ASP A CA 1
ATOM 641 C C . ASP A 1 81 ? 7.329 1.967 -18.358 1.00 57.81 81 ASP A C 1
ATOM 643 O O . ASP A 1 81 ? 6.446 1.795 -19.196 1.00 57.81 81 ASP A O 1
ATOM 647 N N . GLN A 1 82 ? 7.676 3.200 -17.988 1.00 48.31 82 GLN A N 1
ATOM 648 C CA . GLN A 1 82 ? 7.663 4.283 -18.953 1.00 48.31 82 GLN A CA 1
ATOM 649 C C . GLN A 1 82 ? 8.814 3.993 -19.920 1.00 48.31 82 GLN A C 1
ATOM 651 O O . GLN A 1 82 ? 9.868 3.554 -19.459 1.00 48.31 82 GLN A O 1
ATOM 656 N N . PRO A 1 83 ? 8.642 4.204 -21.238 1.00 39.69 83 PRO A N 1
ATOM 657 C CA . PRO A 1 83 ? 9.731 3.996 -22.181 1.00 39.69 83 PRO A CA 1
ATOM 658 C C . PRO A 1 83 ? 10.940 4.780 -21.677 1.00 39.69 83 PRO A C 1
ATOM 660 O O . PRO A 1 83 ? 10.859 6.007 -21.552 1.00 39.69 83 PRO A O 1
ATOM 663 N N . GLU A 1 84 ? 12.020 4.071 -21.336 1.00 46.16 84 GLU A N 1
ATOM 664 C CA . GLU A 1 84 ? 13.291 4.701 -21.002 1.00 46.16 84 GLU A CA 1
ATOM 665 C C . GLU A 1 84 ? 13.576 5.703 -22.132 1.00 46.16 84 GLU A C 1
ATOM 667 O O . GLU A 1 84 ? 13.483 5.315 -23.303 1.00 46.16 84 GLU A O 1
ATOM 672 N N . PRO A 1 85 ? 13.809 7.001 -21.852 1.00 39.59 85 PRO A N 1
ATOM 673 C CA . PRO A 1 85 ? 14.198 7.916 -22.909 1.00 39.59 85 PRO A CA 1
ATOM 674 C C . PRO A 1 85 ? 15.462 7.335 -23.532 1.00 39.59 85 PRO A C 1
ATOM 676 O O . PRO A 1 85 ? 16.487 7.226 -22.864 1.00 39.59 85 PRO A O 1
ATOM 679 N N . ASP A 1 86 ? 15.333 6.893 -24.782 1.00 43.12 86 ASP A N 1
ATOM 680 C CA . ASP A 1 86 ? 16.405 6.347 -25.603 1.00 43.12 86 ASP A CA 1
ATOM 681 C C . ASP A 1 86 ? 17.520 7.404 -25.630 1.00 43.12 86 ASP A C 1
ATOM 683 O O . ASP A 1 86 ? 17.422 8.430 -26.309 1.00 43.12 86 ASP A O 1
ATOM 687 N N . TYR A 1 87 ? 18.522 7.243 -24.765 1.00 47.47 87 TYR A N 1
ATOM 688 C CA . TYR A 1 87 ? 19.696 8.100 -24.762 1.00 47.47 87 TYR A CA 1
ATOM 689 C C . TYR A 1 87 ? 20.594 7.629 -25.916 1.00 47.47 87 TYR A C 1
ATOM 691 O O . TYR A 1 87 ? 21.493 6.812 -25.708 1.00 47.47 87 TYR A O 1
ATOM 699 N N . GLU A 1 88 ? 20.321 8.134 -27.127 1.00 49.03 88 GLU A N 1
ATO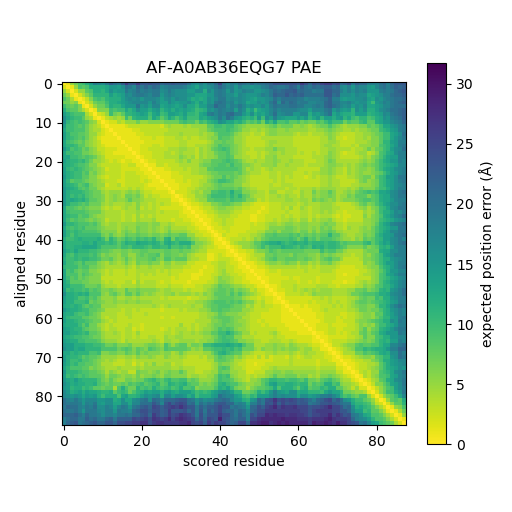M 700 C CA . GLU A 1 88 ? 21.241 8.120 -28.285 1.00 49.03 88 GLU A CA 1
ATOM 701 C C . GLU A 1 88 ? 22.349 9.182 -28.166 1.00 49.03 88 GLU A C 1
ATOM 703 O O . GLU A 1 88 ? 22.054 10.349 -27.807 1.00 49.03 88 GLU A O 1
#